Protein AF-A0A8J2KVU8-F1 (afdb_monomer)

Organism: NCBI:txid39272

Radius of gyration: 17.62 Å; Cα contacts (8 Å, |Δi|>4): 107; chains: 1; bounding box: 42×30×43 Å

pLDDT: mean 71.67, std 18.92, range [29.28, 93.25]

Mean predicted aligned error: 11.74 Å

Structure (mmCIF, N/CA/C/O backbone):
data_AF-A0A8J2KVU8-F1
#
_entry.id   AF-A0A8J2KVU8-F1
#
loop_
_atom_site.group_PDB
_atom_site.id
_atom_site.type_symbol
_atom_site.label_atom_id
_atom_site.label_alt_id
_atom_site.label_comp_id
_atom_site.label_asym_id
_atom_site.label_entity_id
_atom_site.label_seq_id
_atom_site.pdbx_PDB_ins_code
_atom_site.Cartn_x
_atom_site.Cartn_y
_atom_site.Cartn_z
_atom_site.occupancy
_atom_site.B_iso_or_equiv
_atom_site.auth_seq_id
_atom_site.auth_comp_id
_atom_site.auth_asym_id
_atom_site.auth_atom_id
_atom_site.pdbx_PDB_model_num
ATOM 1 N N . TYR A 1 1 ? -24.967 14.375 14.760 1.00 44.62 1 TYR A N 1
ATOM 2 C CA . TYR A 1 1 ? -23.760 13.904 15.469 1.00 44.62 1 TYR A CA 1
ATOM 3 C C . TYR A 1 1 ? -22.916 15.111 15.864 1.00 44.62 1 TYR A C 1
ATOM 5 O O . TYR A 1 1 ? -22.257 15.684 15.009 1.00 44.62 1 TYR A O 1
ATOM 13 N N . HIS A 1 2 ? -22.982 15.543 17.128 1.00 43.00 2 HIS A N 1
ATOM 14 C CA . HIS A 1 2 ? -22.183 16.662 17.646 1.00 43.00 2 HIS A CA 1
ATOM 15 C C . HIS A 1 2 ? -20.914 16.122 18.314 1.00 43.00 2 HIS A C 1
ATOM 17 O O . HIS A 1 2 ? -20.894 15.806 19.498 1.00 43.00 2 HIS A O 1
ATOM 23 N N . GLY A 1 3 ? -19.861 15.966 17.521 1.00 60.38 3 GLY A N 1
ATOM 24 C CA . GLY A 1 3 ? -18.512 15.653 17.978 1.00 60.38 3 GLY A CA 1
ATOM 25 C C . GLY A 1 3 ? -17.544 16.005 16.858 1.00 60.38 3 GLY A C 1
ATOM 26 O O . GLY A 1 3 ? -17.813 15.679 15.704 1.00 60.38 3 GLY A O 1
ATOM 27 N N . LYS A 1 4 ? -16.455 16.716 17.166 1.00 70.19 4 LYS A N 1
ATOM 28 C CA . LYS A 1 4 ? -15.412 16.987 16.170 1.00 70.19 4 LYS A CA 1
ATOM 29 C C . LYS A 1 4 ? -14.735 15.658 15.835 1.00 70.19 4 LYS A C 1
ATOM 31 O O . LYS A 1 4 ? -14.047 15.098 16.682 1.00 70.19 4 LYS A O 1
ATOM 36 N N . ILE A 1 5 ? -14.972 15.146 14.631 1.00 78.06 5 ILE A N 1
ATOM 37 C CA . ILE A 1 5 ? -14.218 14.015 14.087 1.00 78.06 5 ILE A CA 1
ATOM 38 C C . ILE A 1 5 ? -12.897 14.580 13.579 1.00 78.06 5 ILE A C 1
ATOM 40 O O . ILE A 1 5 ? -12.890 15.501 12.762 1.00 78.06 5 ILE A O 1
ATOM 44 N N . GLN A 1 6 ? -11.784 14.054 14.078 1.00 82.44 6 GLN A N 1
ATOM 45 C CA . GLN A 1 6 ? -10.471 14.454 13.590 1.00 82.44 6 GLN A CA 1
ATOM 46 C C . GLN A 1 6 ? -10.172 13.718 12.283 1.00 82.44 6 GLN A C 1
ATOM 48 O O . GLN A 1 6 ? -10.143 12.491 12.263 1.00 82.44 6 GLN A O 1
ATOM 53 N N . LEU A 1 7 ? -9.955 14.464 11.200 1.00 83.81 7 LEU A N 1
ATOM 54 C CA . LEU A 1 7 ? -9.524 13.917 9.917 1.00 83.81 7 LEU A CA 1
ATOM 55 C C . LEU A 1 7 ? -7.998 13.985 9.819 1.00 83.81 7 LEU A C 1
ATOM 57 O O . LEU A 1 7 ? -7.411 15.052 9.998 1.00 83.81 7 LEU A O 1
ATOM 61 N N . THR A 1 8 ? -7.364 12.862 9.505 1.00 85.00 8 THR A N 1
ATOM 62 C CA . THR A 1 8 ? -5.924 12.768 9.262 1.00 85.00 8 THR A CA 1
ATOM 63 C C . THR A 1 8 ? -5.700 12.236 7.852 1.00 85.00 8 THR A C 1
ATOM 65 O O . THR A 1 8 ? -6.123 11.129 7.531 1.00 85.00 8 THR A O 1
ATOM 68 N N . ILE A 1 9 ? -5.057 13.036 7.004 1.00 85.69 9 ILE A N 1
ATOM 69 C CA . ILE A 1 9 ? -4.700 12.660 5.633 1.00 85.69 9 ILE A CA 1
ATOM 70 C C . ILE A 1 9 ? -3.212 12.332 5.631 1.00 85.69 9 ILE A C 1
ATOM 72 O O . ILE A 1 9 ? -2.414 13.146 6.094 1.00 85.69 9 ILE A O 1
ATOM 76 N N . VAL A 1 10 ? -2.847 11.153 5.137 1.00 85.00 10 VAL A N 1
ATOM 77 C CA . VAL A 1 10 ? -1.450 10.709 5.062 1.00 85.00 10 VAL A CA 1
ATOM 78 C C . VAL A 1 10 ? -1.129 10.181 3.671 1.00 85.00 10 VAL A C 1
ATOM 80 O O . VAL A 1 10 ? -1.923 9.463 3.065 1.00 85.00 10 VAL A O 1
ATOM 83 N N . SER A 1 11 ? 0.055 10.544 3.181 1.00 80.12 11 SER A N 1
ATOM 84 C CA . SER A 1 11 ? 0.576 10.176 1.858 1.00 80.12 11 SER A CA 1
ATOM 85 C C . SER A 1 11 ? 1.830 9.302 1.936 1.00 80.12 11 SER A C 1
ATOM 87 O O . SER A 1 11 ? 2.470 9.034 0.935 1.00 80.12 11 SER A O 1
ATOM 89 N N . ASN A 1 12 ? 2.232 8.840 3.119 1.00 82.00 12 ASN A N 1
ATOM 90 C CA . ASN A 1 12 ? 3.372 7.936 3.236 1.00 82.00 12 ASN A CA 1
ATOM 91 C C . ASN A 1 12 ? 3.211 6.964 4.410 1.00 82.00 12 ASN A C 1
ATOM 93 O O . ASN A 1 12 ? 2.374 7.150 5.300 1.00 82.00 12 ASN A O 1
ATOM 97 N N . LEU A 1 13 ? 4.022 5.904 4.399 1.00 77.50 13 LEU A N 1
ATOM 98 C CA . LEU A 1 13 ? 3.973 4.846 5.406 1.00 77.50 13 LEU A CA 1
ATOM 99 C C . LEU A 1 13 ? 4.390 5.330 6.805 1.00 77.50 13 LEU A C 1
ATOM 101 O O . LEU A 1 13 ? 3.751 4.960 7.789 1.00 77.50 13 LEU A O 1
ATOM 105 N N . ASN A 1 14 ? 5.425 6.168 6.900 1.00 85.12 14 ASN A N 1
ATOM 106 C CA . ASN A 1 14 ? 5.977 6.618 8.183 1.00 85.12 14 ASN A CA 1
ATOM 107 C C . ASN A 1 14 ? 4.960 7.435 8.990 1.00 85.12 14 ASN A C 1
ATOM 109 O O . ASN A 1 14 ? 4.852 7.244 10.200 1.00 85.12 14 ASN A O 1
ATOM 113 N N . ASP A 1 15 ? 4.167 8.267 8.315 1.00 86.94 15 ASP A N 1
ATOM 114 C CA . ASP A 1 15 ? 3.092 9.055 8.923 1.00 86.94 15 ASP A CA 1
ATOM 115 C C . ASP A 1 15 ? 1.825 8.216 9.160 1.00 86.94 15 ASP A C 1
ATOM 117 O O . ASP A 1 15 ? 1.028 8.507 10.057 1.00 86.94 15 ASP A O 1
ATOM 121 N N . SER A 1 16 ? 1.647 7.129 8.400 1.00 86.69 16 SER A N 1
ATOM 122 C CA . SER A 1 16 ? 0.503 6.222 8.546 1.00 86.69 16 SER A CA 1
ATOM 123 C C . SER A 1 16 ? 0.560 5.398 9.839 1.00 86.69 16 SER A C 1
ATOM 125 O O . SER A 1 16 ? -0.477 5.171 10.459 1.00 86.69 16 SER A O 1
ATOM 127 N N . ILE A 1 17 ? 1.746 4.985 10.303 1.00 88.50 17 ILE A N 1
ATOM 128 C CA . ILE A 1 17 ? 1.909 4.194 11.541 1.00 88.50 17 ILE A CA 1
ATOM 129 C C . ILE A 1 17 ? 1.367 4.923 12.791 1.00 88.50 17 ILE A C 1
ATOM 131 O O . ILE A 1 17 ? 0.536 4.349 13.506 1.00 88.50 17 ILE A O 1
ATOM 135 N N . PRO A 1 18 ? 1.788 6.166 13.111 1.00 89.75 18 PRO A N 1
ATOM 136 C CA . PRO A 1 18 ? 1.229 6.896 14.245 1.00 89.75 18 PRO A CA 1
ATOM 137 C C . PRO A 1 18 ? -0.250 7.249 14.031 1.00 89.75 18 PRO A C 1
ATOM 139 O O . PRO A 1 18 ? -1.009 7.251 15.001 1.00 89.75 18 PRO A O 1
ATOM 142 N N . ALA A 1 19 ? -0.689 7.480 12.787 1.00 87.69 19 ALA A N 1
ATOM 143 C CA . ALA A 1 19 ? -2.097 7.728 12.477 1.00 87.69 19 ALA A CA 1
ATOM 144 C C . ALA A 1 19 ? -2.988 6.521 12.825 1.00 87.69 19 ALA A C 1
ATOM 146 O O . ALA A 1 19 ? -4.011 6.697 13.488 1.00 87.69 19 ALA A O 1
ATOM 147 N N . VAL A 1 20 ? -2.564 5.297 12.490 1.00 89.94 20 VAL A N 1
ATOM 148 C CA . VAL A 1 20 ? -3.259 4.054 12.874 1.00 89.94 20 VAL A CA 1
ATOM 149 C C . VAL A 1 20 ? -3.337 3.902 14.396 1.00 89.94 20 VAL A C 1
ATOM 151 O O . VAL A 1 20 ? -4.398 3.590 14.938 1.00 89.94 20 VAL A O 1
ATOM 154 N N . LYS A 1 21 ? -2.247 4.186 15.121 1.00 88.00 21 LYS A N 1
ATOM 155 C CA . 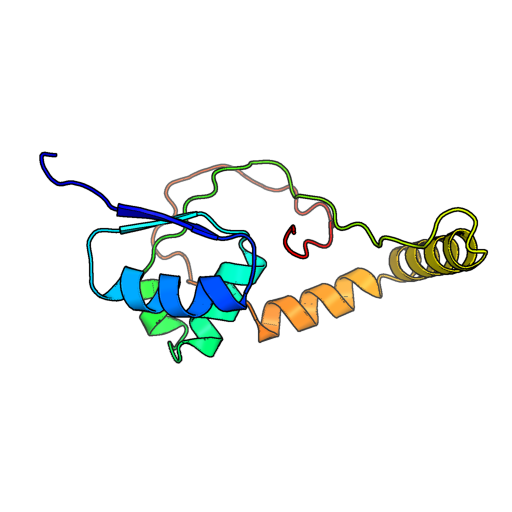LYS A 1 21 ? -2.241 4.128 16.596 1.00 88.00 21 LYS A CA 1
ATOM 156 C C . LYS A 1 21 ? -3.162 5.162 17.249 1.00 88.00 21 LYS A C 1
ATOM 158 O O . LYS A 1 21 ? -3.609 4.945 18.374 1.00 88.00 21 LYS A O 1
ATOM 163 N N . ASN A 1 22 ? -3.419 6.286 16.583 1.00 87.75 22 ASN A N 1
ATOM 164 C CA . ASN A 1 22 ? -4.377 7.290 17.046 1.00 87.75 22 ASN A CA 1
ATOM 165 C C . ASN A 1 22 ? -5.817 6.904 16.688 1.00 87.75 22 ASN A C 1
ATOM 167 O O . ASN A 1 22 ? -6.726 7.153 17.482 1.00 87.75 22 ASN A O 1
ATOM 171 N N . LEU A 1 23 ? -6.015 6.257 15.534 1.00 88.00 23 LEU A N 1
ATOM 172 C CA . LEU A 1 23 ? -7.311 5.755 15.077 1.00 88.00 23 LEU A CA 1
ATOM 173 C C . LEU A 1 23 ? -7.932 4.766 16.071 1.00 88.00 23 LEU A C 1
ATOM 175 O O . LEU A 1 23 ? -9.137 4.807 16.289 1.00 88.00 23 LEU A O 1
ATOM 179 N N . SER A 1 24 ? -7.123 3.933 16.737 1.00 83.56 24 SER A N 1
ATOM 180 C CA . SER A 1 24 ? -7.620 2.990 17.753 1.00 83.56 24 SER A CA 1
ATOM 181 C C . SER A 1 24 ? -7.999 3.633 19.093 1.00 83.56 24 SER A C 1
ATOM 183 O O . SER A 1 24 ? -8.657 2.999 19.915 1.00 83.56 24 SER A O 1
ATOM 185 N N . LYS A 1 25 ? -7.591 4.883 19.348 1.00 85.31 25 LYS A N 1
ATOM 186 C CA . LYS A 1 25 ? -7.751 5.546 20.656 1.00 85.31 25 LYS A CA 1
ATOM 187 C C . LYS A 1 25 ? -8.808 6.645 20.662 1.00 85.31 25 LYS A C 1
ATOM 189 O O . LYS A 1 25 ? -9.295 7.013 21.729 1.00 85.31 25 LYS A O 1
ATOM 194 N N . MET A 1 26 ? -9.119 7.222 19.503 1.00 80.06 26 MET A N 1
ATOM 195 C CA . MET A 1 26 ? -9.921 8.443 19.395 1.00 80.06 26 MET A CA 1
ATOM 196 C C . MET A 1 26 ? -10.962 8.340 18.279 1.00 80.06 26 MET A C 1
ATOM 198 O O . MET A 1 26 ? -10.843 7.538 17.362 1.00 80.06 26 MET A O 1
ATOM 202 N N . LYS A 1 27 ? -11.985 9.204 18.328 1.00 82.88 27 LYS A N 1
ATOM 203 C CA . LYS A 1 27 ? -12.955 9.364 17.232 1.00 82.88 27 LYS A CA 1
ATOM 204 C C . LYS A 1 27 ? -12.313 10.132 16.070 1.00 82.88 27 LYS A C 1
ATOM 206 O O . LYS A 1 27 ? -12.522 11.339 15.925 1.00 82.88 27 LYS A O 1
ATOM 211 N N . SER A 1 28 ? -11.518 9.438 15.267 1.00 84.81 28 SER A N 1
ATOM 212 C CA . SER A 1 28 ? -10.826 9.995 14.104 1.00 84.81 28 SER A CA 1
ATOM 213 C C . SER A 1 28 ? -11.109 9.197 12.832 1.00 84.81 28 SER A C 1
ATOM 215 O O . SER A 1 28 ? -11.673 8.105 12.859 1.00 84.81 28 SER A O 1
ATOM 217 N N . VAL A 1 29 ? -10.763 9.795 11.697 1.00 86.62 29 VAL A N 1
ATOM 218 C CA . VAL A 1 29 ? -10.814 9.185 10.371 1.00 86.62 29 VAL A CA 1
ATOM 219 C C . VAL A 1 29 ? -9.450 9.371 9.729 1.00 86.62 29 VAL A C 1
ATOM 221 O O . VAL A 1 29 ? -8.916 10.480 9.705 1.00 86.62 29 VAL A O 1
ATOM 224 N N . MET A 1 30 ? -8.907 8.287 9.187 1.00 87.38 30 MET A N 1
ATOM 225 C CA . MET A 1 30 ? -7.677 8.298 8.407 1.00 87.38 30 MET A CA 1
ATOM 226 C C . MET A 1 30 ? -8.018 8.168 6.922 1.00 87.38 30 MET A C 1
ATOM 228 O O . MET A 1 30 ? -8.745 7.258 6.528 1.00 87.38 30 MET A O 1
ATOM 232 N N . VAL A 1 31 ? -7.475 9.063 6.102 1.00 85.88 31 VAL A N 1
ATOM 233 C CA . VAL A 1 31 ? -7.517 8.975 4.639 1.00 85.88 31 VAL A CA 1
ATOM 234 C C . VAL A 1 31 ? -6.106 8.677 4.160 1.00 85.88 31 VAL A C 1
ATOM 236 O O . VAL A 1 31 ? -5.183 9.444 4.427 1.00 85.88 31 VAL A O 1
ATOM 239 N N . SER A 1 32 ? -5.940 7.536 3.496 1.00 83.69 32 SER A N 1
ATOM 240 C CA . SER A 1 32 ? -4.652 7.038 3.017 1.00 83.69 32 SER A CA 1
ATOM 241 C C . SER A 1 32 ? -4.848 6.109 1.822 1.00 83.69 32 SER A C 1
ATOM 243 O O . SER A 1 32 ? -5.965 5.655 1.547 1.00 83.69 32 SER A O 1
ATOM 245 N N . PHE A 1 33 ? -3.751 5.790 1.143 1.00 79.25 33 PHE A N 1
ATOM 246 C CA . PHE A 1 33 ? -3.719 4.708 0.171 1.00 79.25 33 PHE A CA 1
ATOM 247 C C . PHE A 1 33 ? -3.869 3.353 0.876 1.00 79.25 33 PHE A C 1
ATOM 249 O O . PHE A 1 33 ? -3.302 3.161 1.959 1.00 79.25 33 PHE A O 1
ATOM 256 N N . PRO A 1 34 ? -4.614 2.394 0.290 1.00 77.62 34 PRO A N 1
ATOM 257 C CA . PRO A 1 34 ? -4.812 1.081 0.897 1.00 77.62 34 PRO A CA 1
ATOM 258 C C . PRO A 1 34 ? -3.495 0.398 1.276 1.00 77.62 34 PRO A C 1
ATOM 260 O O . PRO A 1 34 ? -3.388 -0.172 2.357 1.00 77.62 34 PRO A O 1
ATOM 263 N N . GLU A 1 35 ? -2.481 0.505 0.418 1.00 76.12 35 GLU A N 1
ATOM 264 C CA . GLU A 1 35 ? -1.159 -0.100 0.601 1.00 76.12 35 GLU A CA 1
ATOM 265 C C . GLU A 1 35 ? -0.491 0.411 1.887 1.00 76.12 35 GLU A C 1
ATOM 267 O O . GLU A 1 35 ? 0.032 -0.371 2.680 1.00 76.12 35 GLU A O 1
ATOM 272 N N . PHE A 1 36 ? -0.560 1.724 2.134 1.00 81.75 36 PHE A N 1
ATOM 273 C CA . PHE A 1 36 ? 0.019 2.337 3.328 1.00 81.75 36 PHE A CA 1
ATOM 274 C C . PHE A 1 36 ? -0.782 2.026 4.584 1.00 81.75 36 PHE A C 1
ATOM 276 O O . PHE A 1 36 ? -0.183 1.788 5.628 1.00 81.75 36 PHE A O 1
ATOM 283 N N . PHE A 1 37 ? -2.113 1.981 4.497 1.00 83.12 37 PHE A N 1
ATOM 284 C CA . PHE A 1 37 ? -2.949 1.602 5.633 1.00 83.12 37 PHE A CA 1
ATOM 285 C C . PHE A 1 37 ? -2.676 0.160 6.082 1.00 83.12 37 PHE A C 1
ATOM 287 O O . PHE A 1 37 ? -2.440 -0.076 7.266 1.00 83.12 37 PHE A O 1
ATOM 294 N N . HIS A 1 38 ? -2.649 -0.795 5.150 1.00 80.81 38 HIS A N 1
ATOM 295 C CA . HIS A 1 38 ? -2.406 -2.202 5.472 1.00 80.81 38 HIS A CA 1
ATOM 296 C C . HIS A 1 38 ? -1.009 -2.429 6.063 1.00 80.81 38 HIS A C 1
ATOM 298 O O . HIS A 1 38 ? -0.888 -3.034 7.129 1.00 80.81 38 HIS A O 1
ATOM 304 N N . ALA A 1 39 ? 0.029 -1.856 5.447 1.00 82.38 39 ALA A N 1
ATOM 305 C CA . ALA A 1 39 ? 1.381 -1.923 5.991 1.00 82.38 39 ALA A CA 1
ATOM 306 C C . ALA A 1 39 ? 1.479 -1.240 7.370 1.00 82.38 39 ALA A C 1
ATOM 308 O O . ALA A 1 39 ? 2.096 -1.779 8.289 1.00 82.38 39 ALA A O 1
ATOM 309 N N . ALA A 1 40 ? 0.833 -0.085 7.564 1.00 87.06 40 ALA A N 1
ATOM 310 C CA . ALA A 1 40 ? 0.848 0.626 8.842 1.00 87.06 40 ALA A CA 1
ATOM 311 C C . ALA A 1 40 ? 0.178 -0.159 9.978 1.00 87.06 40 ALA A C 1
ATOM 313 O O . ALA A 1 40 ? 0.654 -0.089 11.108 1.00 87.06 40 ALA A O 1
ATOM 314 N N . ILE A 1 41 ? -0.882 -0.918 9.694 1.00 87.31 41 ILE A N 1
ATOM 315 C CA . ILE A 1 41 ? -1.559 -1.796 10.664 1.00 87.31 41 ILE A CA 1
ATOM 316 C C . ILE A 1 41 ? -0.605 -2.882 11.169 1.00 87.31 41 ILE A C 1
ATOM 318 O O . ILE A 1 41 ? -0.434 -3.029 12.382 1.00 87.31 41 ILE A O 1
ATOM 322 N N . GLN A 1 42 ? 0.082 -3.568 10.251 1.00 83.50 42 GLN A N 1
ATOM 323 C CA . GLN A 1 42 ? 1.069 -4.593 10.601 1.00 83.50 42 GLN A CA 1
ATOM 324 C C . GLN A 1 42 ? 2.242 -3.995 11.393 1.00 83.50 42 GLN A C 1
ATOM 326 O O . GLN A 1 42 ? 2.601 -4.496 12.457 1.00 83.50 42 GLN A O 1
ATOM 331 N N . HIS A 1 43 ? 2.796 -2.868 10.936 1.00 86.00 43 HIS A N 1
ATOM 332 C CA . HIS A 1 43 ? 3.885 -2.175 11.635 1.00 86.00 43 HIS A CA 1
ATOM 333 C C . HIS A 1 43 ? 3.469 -1.583 12.989 1.00 86.00 43 HIS A C 1
ATOM 335 O O . HIS A 1 43 ? 4.307 -1.408 13.876 1.00 86.00 43 HIS A O 1
ATOM 341 N N . ALA A 1 44 ? 2.187 -1.270 13.176 1.00 88.00 44 ALA A N 1
ATOM 342 C CA . ALA A 1 44 ? 1.655 -0.827 14.457 1.00 88.00 44 ALA A CA 1
ATOM 343 C 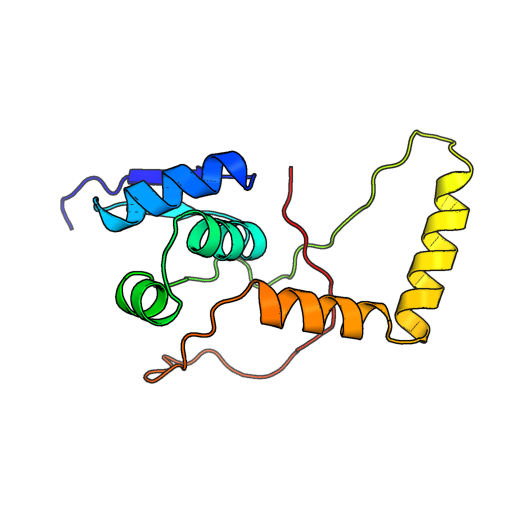C . ALA A 1 44 ? 1.448 -1.981 15.457 1.00 88.00 44 ALA A C 1
ATOM 345 O O . ALA A 1 44 ? 1.201 -1.692 16.629 1.00 88.00 44 ALA A O 1
ATOM 346 N N . GLY A 1 45 ? 1.624 -3.238 15.028 1.00 88.38 45 GLY A N 1
ATOM 347 C CA . GLY A 1 45 ? 1.588 -4.432 15.875 1.00 88.38 45 GLY A CA 1
ATOM 348 C C . GLY A 1 45 ? 0.205 -5.064 16.030 1.00 88.38 45 GLY A C 1
ATOM 349 O O . GLY A 1 45 ? 0.024 -5.872 16.934 1.00 88.38 45 GLY A O 1
ATOM 350 N N . PHE A 1 46 ? -0.764 -4.697 15.189 1.00 84.56 46 PHE A N 1
ATOM 351 C CA . PHE A 1 46 ? -2.088 -5.314 15.210 1.00 84.56 46 PHE A CA 1
ATOM 352 C C . PHE A 1 46 ? -2.074 -6.647 14.465 1.00 84.56 46 PHE A C 1
ATOM 354 O O . PHE A 1 46 ? -1.486 -6.767 13.388 1.00 84.56 46 PHE A O 1
ATOM 361 N N . THR A 1 47 ? -2.786 -7.626 15.007 1.00 84.56 47 THR A N 1
ATOM 362 C CA . THR A 1 47 ? -3.150 -8.841 14.277 1.00 84.56 47 THR A CA 1
ATOM 363 C C . THR A 1 47 ? -4.306 -8.573 13.311 1.00 84.56 47 THR A C 1
ATOM 365 O O . THR A 1 47 ? -5.097 -7.647 13.506 1.00 84.56 47 THR A O 1
ATOM 368 N N . ASP A 1 48 ? -4.458 -9.423 12.294 1.00 78.62 48 ASP A N 1
ATOM 369 C CA . ASP A 1 48 ? -5.571 -9.348 11.339 1.00 78.62 48 ASP A CA 1
ATOM 370 C C . ASP A 1 48 ? -6.938 -9.330 12.041 1.00 78.62 48 ASP A C 1
ATOM 372 O O . ASP A 1 48 ? -7.809 -8.532 11.697 1.00 78.62 48 ASP A O 1
ATOM 376 N N . ALA A 1 49 ? -7.121 -10.171 13.065 1.00 80.31 49 ALA A N 1
ATOM 377 C CA . ALA A 1 49 ? -8.370 -10.255 13.818 1.00 80.31 49 ALA A CA 1
ATOM 378 C C . ALA A 1 49 ? -8.680 -8.954 14.579 1.00 80.31 49 ALA A C 1
ATOM 380 O O . ALA A 1 49 ? -9.815 -8.473 14.547 1.00 80.31 49 ALA A O 1
ATOM 381 N N . GLU A 1 50 ? -7.676 -8.356 15.227 1.00 84.38 50 GLU A N 1
ATOM 382 C CA . GLU A 1 50 ? -7.829 -7.074 15.923 1.00 84.38 50 GLU A CA 1
ATOM 383 C C . GLU A 1 50 ? -8.129 -5.943 14.942 1.00 84.38 50 GLU A C 1
ATOM 385 O O . GLU A 1 50 ? -9.032 -5.141 15.185 1.00 84.38 50 GLU A O 1
ATOM 390 N N . ALA A 1 51 ? -7.417 -5.904 13.814 1.00 84.62 51 ALA A N 1
ATOM 391 C CA . ALA A 1 51 ? -7.624 -4.894 12.789 1.00 84.62 51 ALA A CA 1
ATOM 392 C C . ALA A 1 51 ? -9.048 -4.959 12.216 1.00 84.62 51 ALA A C 1
ATOM 394 O O . ALA A 1 51 ? -9.711 -3.929 12.089 1.00 84.62 51 ALA A O 1
ATOM 395 N N . CYS A 1 52 ? -9.555 -6.163 11.945 1.00 81.69 52 CYS A N 1
ATOM 396 C CA . CYS A 1 52 ? -10.918 -6.368 11.456 1.00 81.69 52 CYS A CA 1
ATOM 397 C C . CYS A 1 52 ? -12.003 -6.057 12.491 1.00 81.69 52 CYS A C 1
ATOM 399 O O . CYS A 1 52 ? -13.106 -5.668 12.114 1.00 81.69 52 CYS A O 1
ATOM 401 N N . GLY A 1 53 ? -11.710 -6.224 13.783 1.00 80.75 53 GLY A N 1
ATOM 402 C CA . GLY A 1 53 ? -12.631 -5.862 14.859 1.00 80.75 53 GLY A CA 1
ATOM 403 C C . GLY A 1 53 ? -12.692 -4.357 15.137 1.00 80.75 53 GLY A C 1
ATOM 404 O O . GLY A 1 53 ? -13.716 -3.869 15.611 1.00 80.75 53 GLY A O 1
ATOM 405 N N . GLN A 1 54 ? -11.613 -3.620 14.855 1.00 84.56 54 GLN A N 1
ATOM 406 C CA . GLN A 1 54 ? -11.482 -2.205 15.227 1.00 84.56 54 GLN A CA 1
ATOM 407 C C . GLN A 1 54 ? -11.675 -1.234 14.061 1.00 84.56 54 GLN A C 1
ATOM 409 O O . GLN A 1 54 ? -12.105 -0.100 14.280 1.00 84.56 54 GLN A O 1
ATOM 414 N N . PHE A 1 55 ? -11.364 -1.644 12.831 1.00 84.75 55 PHE A N 1
ATOM 415 C CA . PHE A 1 55 ? -11.322 -0.739 11.688 1.00 84.75 55 PHE A CA 1
ATOM 416 C C . PHE A 1 55 ? -12.296 -1.158 10.590 1.00 84.75 55 PHE A C 1
ATOM 418 O O . PHE A 1 55 ? -12.443 -2.328 10.254 1.00 84.75 55 PHE A O 1
ATOM 425 N N . THR A 1 56 ? -12.940 -0.166 9.977 1.00 83.44 56 THR A N 1
ATOM 426 C CA . THR A 1 56 ? -13.732 -0.338 8.755 1.00 83.44 56 THR A CA 1
ATOM 427 C C . THR A 1 56 ? -13.128 0.526 7.661 1.00 83.44 56 THR A C 1
ATOM 429 O O . THR A 1 56 ? -12.949 1.730 7.838 1.00 83.44 56 THR A O 1
ATOM 432 N N . VAL A 1 57 ? -12.818 -0.088 6.519 1.00 79.88 57 VAL A N 1
ATOM 433 C CA . VAL A 1 57 ? -12.226 0.608 5.374 1.00 79.88 57 VAL A CA 1
ATOM 434 C C . VAL A 1 57 ? -13.327 1.014 4.401 1.00 79.88 57 VAL A C 1
ATOM 436 O O . VAL A 1 57 ? -14.031 0.166 3.857 1.00 79.88 57 VAL A O 1
ATOM 439 N N . ILE A 1 58 ? -13.447 2.316 4.146 1.00 78.25 58 ILE A N 1
ATOM 440 C CA . ILE A 1 58 ? -14.371 2.874 3.153 1.00 78.25 58 ILE A CA 1
ATOM 441 C C . ILE A 1 58 ? -13.558 3.289 1.926 1.00 78.25 58 ILE A C 1
ATOM 443 O O . ILE A 1 58 ? -12.639 4.101 2.022 1.00 78.25 58 ILE A O 1
ATOM 447 N N . ARG A 1 59 ? -13.885 2.737 0.751 1.00 73.06 59 ARG A N 1
ATOM 448 C CA . ARG A 1 59 ? -13.214 3.102 -0.506 1.00 73.06 59 ARG A CA 1
ATOM 449 C C . ARG A 1 59 ? -13.777 4.418 -1.040 1.00 73.06 59 ARG A C 1
ATOM 451 O O . ARG A 1 59 ? -14.940 4.475 -1.423 1.00 73.06 59 ARG A O 1
ATOM 458 N N . VAL A 1 60 ? -12.937 5.452 -1.091 1.00 70.38 60 VAL A N 1
ATOM 459 C CA . VAL A 1 60 ? -13.318 6.791 -1.583 1.00 70.38 60 VAL A CA 1
ATOM 460 C C . VAL A 1 60 ? -13.135 6.925 -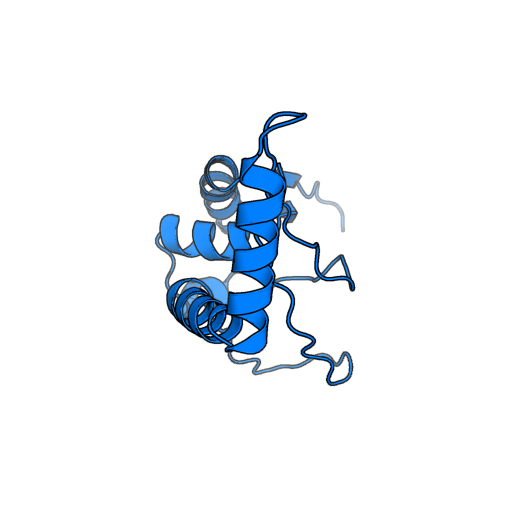3.104 1.00 70.38 60 VAL A C 1
ATOM 462 O O . VAL A 1 60 ? -13.862 7.676 -3.745 1.00 70.38 60 VAL A O 1
ATOM 465 N N . SER A 1 61 ? -12.218 6.156 -3.707 1.00 66.12 61 SER A N 1
ATOM 466 C CA . SER A 1 61 ? -11.997 6.123 -5.161 1.00 66.12 61 SER A CA 1
ATOM 467 C C . SER A 1 61 ? -12.429 4.789 -5.777 1.00 66.12 61 SER A C 1
ATOM 469 O O . SER A 1 61 ? -12.151 3.720 -5.224 1.00 66.12 61 SER A O 1
ATOM 471 N N . LYS A 1 62 ? -13.077 4.857 -6.950 1.00 56.06 62 LYS A N 1
ATOM 472 C CA . LYS A 1 62 ? -13.392 3.691 -7.796 1.00 56.06 62 LYS A CA 1
ATOM 473 C C . LYS A 1 62 ? -12.215 3.276 -8.679 1.00 56.06 62 LYS A C 1
ATOM 475 O O . LYS A 1 62 ? -12.119 2.107 -9.042 1.00 56.06 62 LYS A O 1
ATOM 480 N N . THR A 1 63 ? -11.324 4.204 -9.021 1.00 53.88 63 THR A N 1
ATOM 481 C CA . THR A 1 63 ? -10.201 3.933 -9.918 1.00 53.88 63 THR A CA 1
ATOM 482 C C . THR A 1 63 ? -8.970 3.470 -9.134 1.00 53.88 63 THR A C 1
ATOM 484 O O . THR A 1 63 ? -8.587 4.107 -8.148 1.00 53.88 63 THR A O 1
ATOM 487 N N . PRO A 1 64 ? -8.322 2.365 -9.552 1.00 54.66 64 PRO A N 1
ATOM 488 C CA . PRO A 1 64 ? -6.956 2.064 -9.144 1.00 54.66 64 PRO A CA 1
ATOM 489 C C . PRO A 1 64 ? -6.055 3.238 -9.528 1.00 54.66 64 PRO A C 1
ATOM 491 O O . PRO A 1 64 ? -6.057 3.644 -10.688 1.00 54.66 64 PRO A O 1
ATOM 494 N N . GLN A 1 65 ? -5.281 3.776 -8.590 1.00 54.38 65 GLN A N 1
ATOM 495 C CA . GLN A 1 65 ? -4.188 4.669 -8.965 1.00 54.38 65 GLN A CA 1
ATOM 496 C C . GLN A 1 65 ? -3.054 3.858 -9.587 1.00 54.38 65 GLN A C 1
ATOM 498 O O . GLN A 1 65 ? -2.759 2.742 -9.153 1.00 54.38 65 GLN A O 1
ATOM 503 N N . LEU A 1 66 ? -2.471 4.411 -10.648 1.00 57.81 66 LEU A N 1
ATOM 504 C CA . LEU A 1 66 ? -1.400 3.794 -11.417 1.00 57.81 66 LEU A CA 1
ATOM 505 C C . LEU A 1 66 ? -0.052 4.160 -10.794 1.00 57.81 66 LEU A C 1
ATOM 507 O O . LEU A 1 66 ? 0.236 5.338 -10.612 1.00 57.81 66 LEU A O 1
ATOM 511 N N . CYS A 1 67 ? 0.805 3.171 -10.538 1.00 62.34 67 CYS A N 1
ATOM 512 C CA . CYS A 1 67 ? 2.194 3.443 -10.170 1.00 62.34 67 CYS A CA 1
ATOM 513 C C . CYS A 1 67 ? 2.996 3.946 -11.358 1.00 62.34 67 CYS A C 1
ATOM 515 O O . CYS A 1 67 ? 2.975 3.339 -12.431 1.00 62.34 67 CYS A O 1
ATOM 517 N N . SER A 1 68 ? 3.813 4.968 -11.123 1.00 68.31 68 SER A N 1
ATOM 518 C CA . SER A 1 68 ? 4.826 5.416 -12.074 1.00 68.31 68 SER A CA 1
ATOM 519 C C . SER A 1 68 ? 6.218 5.360 -11.458 1.00 68.31 68 SER A C 1
ATOM 521 O O . SER A 1 68 ? 6.398 5.697 -10.290 1.00 68.31 68 SER A O 1
ATOM 523 N N . MET A 1 69 ? 7.215 4.972 -12.252 1.00 77.62 69 MET A N 1
ATOM 524 C CA . MET A 1 69 ? 8.622 5.143 -11.895 1.00 77.62 69 MET A CA 1
ATOM 525 C C . MET A 1 69 ? 9.124 6.455 -12.494 1.00 77.62 69 MET A C 1
ATOM 527 O O . MET A 1 69 ? 9.044 6.661 -13.706 1.00 77.62 69 MET A O 1
ATOM 531 N N . ALA A 1 70 ? 9.659 7.337 -11.654 1.00 83.75 70 ALA A N 1
ATOM 532 C CA . ALA A 1 70 ? 10.309 8.552 -12.120 1.00 83.75 70 ALA A CA 1
ATOM 533 C C . ALA A 1 70 ? 11.771 8.256 -12.476 1.00 83.75 70 ALA A C 1
ATOM 535 O O . ALA A 1 70 ? 12.522 7.687 -11.686 1.00 83.75 70 ALA A O 1
ATOM 536 N N . VAL A 1 71 ? 12.190 8.678 -13.665 1.00 89.69 71 VAL A N 1
ATOM 537 C CA . VAL A 1 71 ? 13.586 8.624 -14.114 1.00 89.69 71 VAL A CA 1
ATOM 538 C C . VAL A 1 71 ? 14.042 10.019 -14.514 1.00 89.69 71 VAL A C 1
ATOM 540 O O . VAL A 1 71 ? 13.240 10.837 -14.972 1.00 89.69 71 VAL A O 1
ATOM 543 N N . LYS A 1 72 ? 15.340 10.307 -14.352 1.00 91.88 72 LYS A N 1
ATOM 544 C CA . LYS A 1 72 ? 15.913 11.595 -14.764 1.00 91.88 72 LYS A CA 1
ATOM 545 C C . LYS A 1 72 ? 15.582 11.855 -16.236 1.00 91.88 72 LYS A C 1
ATOM 547 O O . LYS A 1 72 ? 15.692 10.955 -17.070 1.00 91.88 72 LYS A O 1
ATOM 552 N N . LYS A 1 73 ? 15.201 13.093 -16.560 1.00 89.12 73 LYS A N 1
ATOM 553 C CA . LYS A 1 73 ? 14.913 13.502 -17.939 1.00 89.12 73 LYS A CA 1
ATOM 554 C C . LYS A 1 73 ? 16.097 13.135 -18.847 1.00 89.12 73 LYS A C 1
ATOM 556 O O . LYS A 1 73 ? 17.241 13.401 -18.487 1.00 89.12 73 LYS A O 1
ATOM 561 N N . HIS A 1 74 ? 15.804 12.525 -19.997 1.00 91.25 74 HIS A N 1
ATOM 562 C CA . HIS A 1 74 ? 16.790 12.011 -20.965 1.00 91.25 74 HIS A CA 1
ATOM 563 C C . HIS A 1 74 ? 17.664 10.843 -20.475 1.00 91.25 74 HIS A C 1
ATOM 565 O O . HIS A 1 74 ? 18.675 10.533 -21.099 1.00 91.25 74 HIS A O 1
ATOM 571 N N . SER A 1 75 ? 17.304 10.177 -19.374 1.00 93.25 75 SER A N 1
ATOM 572 C CA . SER A 1 75 ? 17.988 8.949 -18.977 1.00 93.25 75 SER A CA 1
ATOM 573 C C . SER A 1 75 ? 17.690 7.826 -19.979 1.00 93.25 75 SER A C 1
ATOM 575 O O . SER A 1 75 ? 16.511 7.545 -20.204 1.00 93.25 75 SER A O 1
ATOM 577 N N . PRO A 1 76 ? 18.712 7.112 -20.491 1.00 90.44 76 PRO A N 1
ATOM 578 C CA . PRO A 1 76 ? 18.504 5.932 -21.338 1.00 90.44 76 PRO A CA 1
ATOM 579 C C . PRO A 1 76 ? 17.848 4.770 -20.573 1.00 90.44 76 PRO A C 1
ATOM 581 O O . PRO A 1 76 ? 17.454 3.765 -21.159 1.00 90.44 76 PRO A O 1
ATOM 584 N N . LEU A 1 77 ? 17.726 4.885 -19.245 1.00 91.75 77 LEU A N 1
ATOM 585 C CA . LEU A 1 77 ? 17.050 3.895 -18.415 1.00 91.75 77 LEU A CA 1
ATOM 586 C C . LEU A 1 77 ? 15.541 3.875 -18.648 1.00 91.75 77 LEU A C 1
ATOM 588 O O . LEU A 1 77 ? 14.924 2.854 -18.364 1.00 91.75 77 LEU A O 1
ATOM 592 N N . LYS A 1 78 ? 14.941 4.959 -19.159 1.00 89.44 78 LYS A N 1
ATOM 593 C CA . LYS A 1 78 ? 13.493 5.027 -19.395 1.00 89.44 78 LYS A CA 1
ATOM 594 C C . LYS A 1 78 ? 13.038 3.893 -20.316 1.00 89.44 78 LYS A C 1
ATOM 596 O O . LYS A 1 78 ? 12.129 3.142 -19.972 1.00 89.44 78 LYS A O 1
ATOM 601 N N . GLU A 1 79 ? 13.687 3.754 -21.464 1.00 88.25 79 GLU A N 1
ATOM 602 C CA . GLU A 1 79 ? 13.355 2.753 -22.475 1.00 88.25 79 GLU A CA 1
ATOM 603 C C . GLU A 1 79 ? 13.651 1.341 -21.961 1.00 88.25 79 GLU A C 1
ATOM 605 O O . GLU A 1 79 ? 12.807 0.454 -22.079 1.00 88.25 79 GLU A O 1
ATOM 610 N N . VAL A 1 80 ? 14.802 1.147 -21.307 1.00 91.12 80 VAL A N 1
ATOM 611 C CA . VAL A 1 80 ? 15.187 -0.147 -20.718 1.00 91.12 80 VAL A CA 1
ATOM 612 C C . VAL A 1 80 ? 14.180 -0.603 -19.657 1.00 91.12 80 VAL A C 1
ATOM 614 O O . VAL A 1 80 ? 13.796 -1.774 -19.630 1.00 91.12 80 VAL A O 1
ATOM 617 N N . ILE A 1 81 ? 13.733 0.306 -18.787 1.00 89.25 81 ILE A N 1
ATOM 618 C CA . ILE A 1 81 ? 12.738 0.018 -17.747 1.00 89.25 81 ILE A CA 1
ATOM 619 C C . ILE A 1 81 ? 11.384 -0.302 -18.382 1.00 89.25 81 ILE A C 1
ATOM 621 O O . ILE A 1 81 ? 10.776 -1.303 -18.010 1.00 89.25 81 ILE A O 1
ATOM 625 N N . ASN A 1 82 ? 10.939 0.471 -19.375 1.00 85.81 82 ASN A N 1
ATOM 626 C CA . ASN A 1 82 ? 9.668 0.219 -20.058 1.00 85.81 82 ASN A CA 1
ATOM 627 C C . ASN A 1 82 ? 9.627 -1.165 -20.724 1.00 85.81 82 ASN A C 1
ATOM 629 O O . ASN A 1 82 ? 8.648 -1.890 -20.554 1.00 85.81 82 ASN A O 1
ATOM 633 N N . VAL A 1 83 ? 10.697 -1.569 -21.419 1.00 89.81 83 VAL A N 1
ATOM 634 C CA . VAL A 1 83 ? 10.790 -2.909 -22.029 1.00 89.81 83 VAL A CA 1
ATOM 635 C C . VAL A 1 83 ? 10.718 -4.005 -20.963 1.00 89.81 83 VAL A C 1
ATOM 637 O O . VAL A 1 83 ? 10.000 -4.988 -21.136 1.00 89.81 83 VAL A O 1
ATOM 640 N N . LYS A 1 84 ? 11.405 -3.829 -19.827 1.00 87.12 84 LYS A N 1
ATOM 641 C CA . LYS A 1 84 ? 11.334 -4.790 -18.714 1.00 87.12 84 LYS A CA 1
ATOM 642 C C . LYS A 1 84 ? 9.939 -4.873 -18.094 1.00 87.12 84 LYS A C 1
ATOM 644 O O . LYS A 1 84 ? 9.501 -5.974 -17.772 1.00 87.12 84 LYS A O 1
ATOM 649 N N . ILE A 1 85 ? 9.245 -3.746 -17.936 1.00 84.56 85 ILE A N 1
ATOM 650 C CA . ILE A 1 85 ? 7.871 -3.719 -17.413 1.00 84.56 85 ILE A CA 1
ATOM 651 C C . ILE A 1 85 ? 6.940 -4.509 -18.338 1.00 84.56 85 ILE A C 1
ATOM 653 O O . ILE A 1 85 ? 6.212 -5.375 -17.855 1.00 84.56 85 ILE A O 1
ATOM 657 N N . LEU A 1 86 ? 7.012 -4.273 -19.653 1.00 85.62 86 LEU A N 1
ATOM 658 C CA . LEU A 1 86 ? 6.218 -5.016 -20.638 1.00 85.62 86 LEU A CA 1
ATOM 659 C C . LEU A 1 86 ? 6.512 -6.518 -20.578 1.00 85.62 86 LEU A C 1
ATOM 661 O O . LEU A 1 86 ? 5.589 -7.317 -20.442 1.00 85.62 86 LEU A O 1
ATOM 665 N N . PHE A 1 87 ? 7.792 -6.898 -20.549 1.00 88.00 87 PHE A N 1
ATOM 666 C CA . PHE A 1 87 ? 8.195 -8.296 -20.402 1.00 88.00 87 PHE A CA 1
ATOM 667 C C . PHE A 1 87 ? 7.606 -8.940 -19.133 1.00 88.00 87 PHE A C 1
ATOM 669 O O . PHE A 1 87 ? 7.068 -10.048 -19.180 1.00 88.00 87 PHE A O 1
ATOM 676 N N . MET A 1 88 ? 7.658 -8.245 -17.989 1.00 82.56 88 MET A N 1
ATOM 677 C CA . MET A 1 88 ? 7.084 -8.731 -16.728 1.00 82.56 88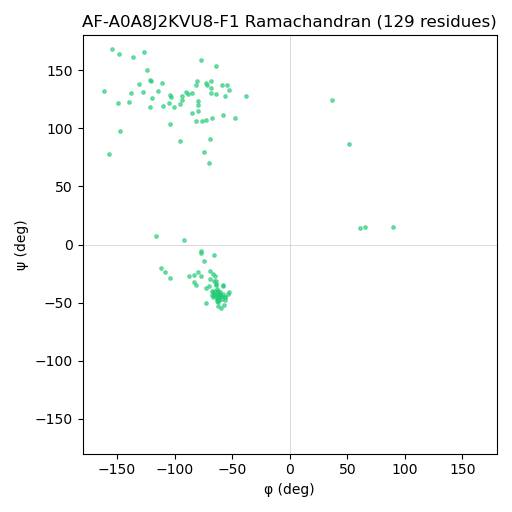 MET A CA 1
ATOM 678 C C . MET A 1 88 ? 5.560 -8.885 -16.781 1.00 82.56 88 MET A C 1
ATOM 680 O O . MET A 1 88 ? 5.017 -9.747 -16.079 1.00 82.56 88 MET A O 1
ATOM 684 N N . TRP A 1 89 ? 4.870 -8.051 -17.562 1.00 78.88 89 TRP A N 1
ATOM 685 C CA . TRP A 1 89 ? 3.423 -8.136 -17.766 1.00 78.88 89 TRP A CA 1
ATOM 686 C C . TRP A 1 89 ? 3.054 -9.330 -18.638 1.00 78.88 89 TRP A C 1
ATOM 688 O O . TRP A 1 89 ? 2.239 -10.146 -18.212 1.00 78.88 89 TRP A O 1
ATOM 698 N N . GLU A 1 90 ? 3.705 -9.483 -19.790 1.00 83.56 90 GLU A N 1
ATOM 699 C CA . GLU A 1 90 ? 3.467 -10.592 -20.726 1.00 83.56 90 GLU A CA 1
ATOM 700 C C . GLU A 1 90 ? 3.697 -11.961 -20.075 1.00 83.56 90 GLU A C 1
ATOM 702 O O . GLU A 1 90 ? 2.963 -12.911 -20.332 1.00 83.56 90 GLU A O 1
ATOM 707 N N . HIS A 1 91 ? 4.665 -12.054 -19.159 1.00 85.75 91 HIS A N 1
ATOM 708 C CA . HIS A 1 91 ? 4.993 -13.300 -18.460 1.00 85.75 91 HIS A CA 1
ATOM 709 C C . HIS A 1 91 ? 4.235 -13.482 -17.135 1.00 85.75 91 HIS A C 1
ATOM 711 O O . HIS A 1 91 ? 4.502 -14.425 -16.383 1.00 85.75 91 HIS A O 1
ATOM 717 N N . GLY A 1 92 ? 3.325 -12.565 -16.789 1.00 81.19 92 GLY A N 1
ATOM 718 C CA . GLY A 1 92 ? 2.561 -12.616 -15.541 1.00 81.19 92 GLY A CA 1
ATOM 719 C C . GLY A 1 92 ? 3.419 -12.548 -14.268 1.00 81.19 92 GLY A C 1
ATOM 720 O O . GLY A 1 92 ? 2.923 -12.835 -13.176 1.00 81.19 92 GLY A O 1
ATOM 721 N N . ILE A 1 93 ? 4.696 -12.160 -14.372 1.00 78.88 93 ILE A N 1
ATOM 722 C CA . ILE A 1 93 ? 5.609 -11.996 -13.227 1.00 78.88 93 ILE A CA 1
ATOM 723 C C . ILE A 1 93 ? 5.041 -10.937 -12.287 1.00 78.88 93 ILE A C 1
ATOM 725 O O . ILE A 1 93 ? 5.001 -11.126 -11.072 1.00 78.88 93 ILE A O 1
ATOM 729 N N . ASN A 1 94 ? 4.507 -9.866 -12.868 1.00 75.38 94 ASN A N 1
ATOM 730 C CA . ASN A 1 94 ? 3.895 -8.768 -12.140 1.00 75.38 94 ASN A CA 1
ATOM 731 C C . ASN A 1 94 ? 2.733 -9.228 -11.246 1.00 75.38 94 ASN A C 1
ATOM 733 O O . ASN A 1 94 ? 2.634 -8.841 -10.083 1.00 75.38 94 ASN A O 1
ATOM 737 N N . TYR A 1 95 ? 1.888 -10.123 -11.769 1.00 71.75 95 TYR A N 1
ATOM 738 C CA . TYR A 1 95 ? 0.792 -10.718 -11.010 1.00 71.75 95 TYR A CA 1
ATOM 739 C C . TYR A 1 95 ? 1.295 -11.599 -9.863 1.00 71.75 95 TYR A C 1
ATOM 741 O O . TYR A 1 95 ? 0.760 -11.535 -8.757 1.00 71.75 95 TYR A O 1
ATOM 749 N N . ARG A 1 96 ? 2.333 -12.410 -10.097 1.00 69.94 96 ARG A N 1
ATOM 750 C CA . ARG A 1 96 ? 2.906 -13.279 -9.056 1.00 69.94 96 ARG A CA 1
ATOM 751 C C . ARG A 1 96 ? 3.501 -12.464 -7.913 1.00 69.94 96 ARG A C 1
ATOM 753 O O . ARG A 1 96 ? 3.205 -12.758 -6.757 1.00 69.94 96 ARG A O 1
ATOM 760 N N . VAL A 1 97 ? 4.266 -11.422 -8.239 1.00 74.69 97 VAL A N 1
ATOM 761 C CA . VAL A 1 97 ? 4.851 -10.498 -7.255 1.00 74.69 97 VAL A CA 1
ATOM 762 C C . VAL A 1 97 ? 3.752 -9.782 -6.473 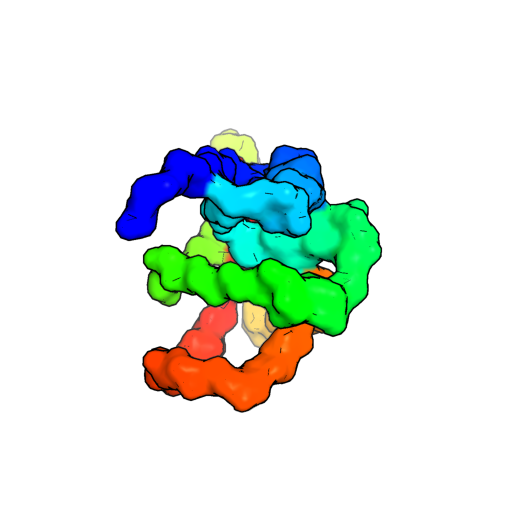1.00 74.69 97 VAL A C 1
ATOM 764 O O . VAL A 1 97 ? 3.779 -9.787 -5.247 1.00 74.69 97 VAL A O 1
ATOM 767 N N . LEU A 1 98 ? 2.727 -9.262 -7.156 1.00 68.69 98 LEU A N 1
ATOM 768 C CA . LEU A 1 98 ? 1.554 -8.674 -6.504 1.00 68.69 98 LEU A CA 1
ATOM 769 C C . LEU A 1 98 ? 0.860 -9.632 -5.546 1.00 68.69 98 LEU A C 1
ATOM 771 O O . LEU A 1 98 ? 0.443 -9.232 -4.466 1.00 68.69 98 LEU A O 1
ATOM 775 N N . LYS A 1 99 ? 0.655 -10.877 -5.973 1.00 67.19 99 LYS A N 1
ATOM 776 C CA . LYS A 1 99 ? -0.062 -11.875 -5.184 1.00 67.19 99 LYS A CA 1
ATOM 777 C C . LYS A 1 99 ? 0.729 -12.254 -3.937 1.00 67.19 99 LYS A C 1
ATOM 779 O O . LYS A 1 99 ? 0.117 -12.410 -2.886 1.00 67.19 99 LYS A O 1
ATOM 784 N N . ALA A 1 100 ? 2.050 -12.385 -4.054 1.00 68.69 100 ALA A N 1
ATOM 785 C CA . ALA A 1 100 ? 2.937 -12.595 -2.914 1.00 68.69 100 ALA A CA 1
ATOM 786 C C . ALA A 1 100 ? 2.877 -11.397 -1.956 1.00 68.69 100 ALA A C 1
ATOM 788 O O . ALA A 1 100 ? 2.490 -11.566 -0.804 1.00 68.69 100 ALA A O 1
ATOM 789 N N . TYR A 1 101 ? 3.092 -10.181 -2.470 1.00 67.50 101 TYR A N 1
ATOM 790 C CA . TYR A 1 101 ? 3.023 -8.955 -1.676 1.00 67.50 101 TYR A CA 1
ATOM 791 C C . TYR A 1 101 ? 1.673 -8.797 -0.969 1.00 67.50 101 TYR A C 1
ATOM 793 O O . TYR A 1 101 ? 1.632 -8.558 0.233 1.00 67.50 101 TYR A O 1
ATOM 801 N N . LYS A 1 102 ?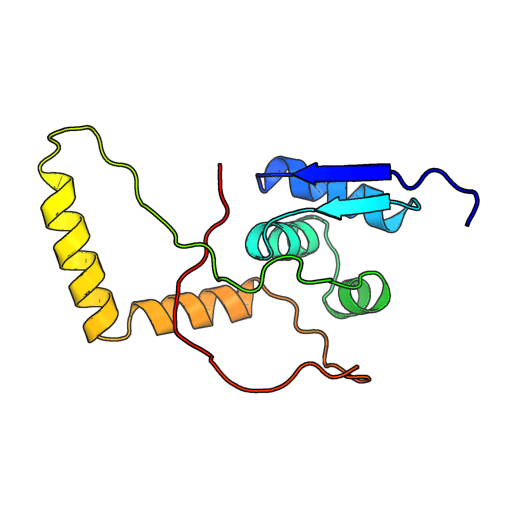 0.553 -8.990 -1.677 1.00 64.69 102 LYS A N 1
ATOM 802 C CA . LYS A 1 102 ? -0.789 -8.888 -1.090 1.00 64.69 102 LYS A CA 1
ATOM 803 C C . LYS A 1 102 ? -1.033 -9.922 0.003 1.00 64.69 102 LYS A C 1
ATOM 805 O O . LYS A 1 102 ? -1.642 -9.585 1.006 1.00 64.69 102 LYS A O 1
ATOM 810 N N . 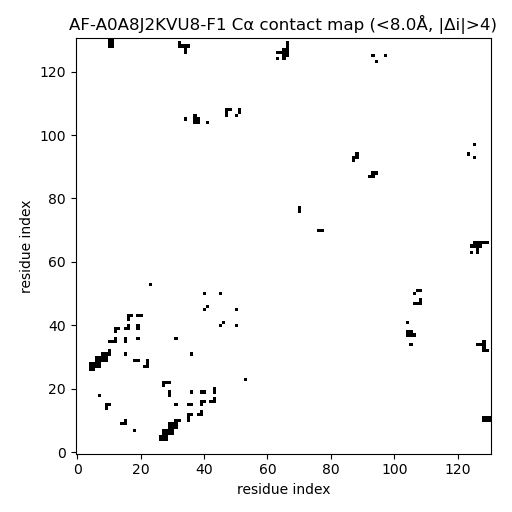LYS A 1 103 ? -0.569 -11.161 -0.178 1.00 62.22 103 LYS A N 1
ATOM 811 C CA . LYS A 1 103 ? -0.681 -12.200 0.857 1.00 62.22 103 LYS A CA 1
ATOM 812 C C . LYS A 1 103 ? 0.117 -11.865 2.113 1.00 62.22 103 LYS A C 1
ATOM 814 O O . LYS A 1 103 ? -0.302 -12.246 3.195 1.00 62.22 103 LYS A O 1
ATOM 819 N N . GLU A 1 104 ? 1.256 -11.203 1.956 1.00 59.22 104 GLU A N 1
ATOM 820 C CA . GLU A 1 104 ? 2.138 -10.859 3.071 1.00 59.22 104 GLU A CA 1
ATOM 821 C C . GLU A 1 104 ? 1.703 -9.576 3.788 1.00 59.22 104 GLU A C 1
ATOM 823 O O . GLU A 1 104 ? 1.876 -9.469 4.997 1.00 59.22 104 GLU A O 1
ATOM 828 N N . THR A 1 105 ? 1.117 -8.615 3.068 1.00 54.25 105 THR A N 1
ATOM 829 C CA . THR A 1 105 ? 0.895 -7.254 3.590 1.00 54.25 105 THR A CA 1
ATOM 830 C C . THR A 1 105 ? -0.563 -6.875 3.827 1.00 54.25 105 THR A C 1
ATOM 832 O O . THR A 1 105 ? -0.819 -5.953 4.596 1.00 54.25 105 THR A O 1
ATOM 835 N N . TYR A 1 106 ? -1.537 -7.555 3.208 1.00 62.75 106 TYR A N 1
ATOM 836 C CA . TYR A 1 106 ? -2.955 -7.234 3.385 1.00 62.75 106 TYR A CA 1
ATOM 837 C C . TYR A 1 106 ? -3.587 -8.206 4.372 1.00 62.75 106 TYR A C 1
ATOM 839 O O . TYR A 1 106 ? -3.716 -9.395 4.085 1.00 62.75 106 TYR A O 1
ATOM 847 N N . PHE A 1 107 ? -4.082 -7.677 5.488 1.00 62.59 107 PHE A N 1
ATOM 848 C CA . PHE A 1 107 ? -5.010 -8.426 6.322 1.00 62.59 107 PHE A CA 1
ATOM 849 C C . PHE A 1 107 ? -6.346 -8.593 5.583 1.00 62.59 107 PHE A C 1
ATOM 851 O O . PHE A 1 107 ? -6.871 -7.652 4.976 1.00 62.59 107 PHE A O 1
ATOM 858 N N . SER A 1 108 ? -6.896 -9.806 5.605 1.00 59.03 108 SER A N 1
ATOM 859 C CA . SER A 1 108 ? -8.177 -10.115 4.969 1.00 59.03 108 SER A CA 1
ATOM 860 C C . SER A 1 108 ? -9.258 -10.241 6.031 1.00 59.03 108 SER A C 1
ATOM 862 O O . SER A 1 108 ? -9.365 -11.260 6.711 1.00 59.03 108 SER A O 1
ATOM 864 N N . CYS A 1 109 ? -10.099 -9.216 6.155 1.00 63.12 109 CYS A N 1
ATOM 865 C CA . CYS A 1 109 ? -11.331 -9.359 6.916 1.00 63.12 109 CYS A CA 1
ATOM 866 C C . CYS A 1 109 ? -12.288 -10.222 6.109 1.00 63.12 109 CYS A C 1
ATOM 868 O O . CYS A 1 109 ? -12.825 -9.771 5.095 1.00 63.12 109 CYS A O 1
ATOM 870 N N . GLN A 1 110 ? -12.492 -11.469 6.538 1.00 55.69 110 GLN A N 1
ATOM 871 C CA . GLN A 1 110 ? -13.579 -12.281 6.007 1.00 55.69 110 GLN A CA 1
ATOM 872 C C . GLN A 1 110 ? -14.883 -11.519 6.255 1.00 55.69 110 GLN A C 1
ATOM 874 O O . GLN A 1 110 ? -15.275 -11.268 7.395 1.00 55.69 110 GLN A O 1
ATOM 879 N N . ALA A 1 111 ? -15.493 -11.049 5.170 1.00 46.28 111 ALA A N 1
ATOM 880 C CA . ALA A 1 111 ? -16.678 -10.219 5.217 1.00 46.28 111 ALA A CA 1
ATOM 881 C C . ALA A 1 111 ? -17.864 -11.053 5.709 1.00 46.28 111 ALA A C 1
ATOM 883 O O . ALA A 1 111 ? -18.577 -11.643 4.905 1.00 46.28 111 ALA A O 1
ATOM 884 N N . ASN A 1 112 ? -18.104 -11.085 7.019 1.00 34.69 112 ASN A N 1
ATOM 885 C CA . ASN A 1 112 ? -19.321 -11.707 7.539 1.00 34.69 112 ASN A CA 1
ATOM 886 C C . ASN A 1 112 ? -20.569 -10.831 7.364 1.00 34.69 112 ASN A C 1
ATOM 888 O O . ASN A 1 112 ? -21.664 -11.327 7.579 1.00 34.69 112 ASN A O 1
ATOM 892 N N . HIS A 1 113 ? -20.457 -9.588 6.879 1.00 33.94 113 HIS A N 1
ATOM 893 C CA . HIS A 1 113 ? -21.611 -8.816 6.405 1.00 33.94 113 HIS A CA 1
ATOM 894 C C . HIS A 1 113 ? -21.223 -7.892 5.244 1.00 33.94 113 HIS A C 1
ATOM 896 O O . HIS A 1 113 ? -20.705 -6.792 5.429 1.00 33.94 113 HIS A O 1
ATOM 902 N N . VAL A 1 114 ? -21.481 -8.357 4.021 1.00 32.88 114 VAL A N 1
ATOM 903 C CA . VAL A 1 114 ? -21.397 -7.560 2.793 1.00 32.88 114 VAL A CA 1
ATOM 904 C C . VAL A 1 114 ? -22.632 -6.659 2.721 1.00 32.88 114 VAL A C 1
ATOM 906 O O . VAL A 1 114 ? -23.726 -7.127 2.416 1.00 32.88 114 VAL A O 1
ATOM 909 N N . VAL A 1 115 ? -22.476 -5.355 2.968 1.00 36.91 115 VAL A N 1
ATOM 910 C CA . VAL A 1 115 ? -23.417 -4.367 2.421 1.00 36.91 115 VAL A CA 1
ATOM 911 C C . VAL A 1 115 ? -22.972 -4.114 0.983 1.00 36.91 115 VAL A C 1
ATOM 913 O O . VAL A 1 115 ? -21.912 -3.543 0.735 1.00 36.91 115 VAL A O 1
ATOM 916 N N . ASN A 1 116 ? -23.754 -4.659 0.053 1.00 37.22 116 ASN A N 1
ATOM 917 C CA . ASN A 1 116 ? -23.515 -4.702 -1.387 1.00 37.22 116 ASN A CA 1
ATOM 918 C C . ASN A 1 116 ? -22.872 -3.436 -1.979 1.00 37.22 116 ASN A C 1
ATOM 920 O O . ASN A 1 116 ? -23.442 -2.348 -1.932 1.00 37.22 116 ASN A O 1
ATOM 924 N N . SER A 1 117 ? -21.779 -3.631 -2.718 1.00 35.41 117 SER A N 1
ATOM 925 C CA . SER A 1 117 ? -21.629 -2.996 -4.030 1.00 35.41 117 SER A CA 1
ATOM 926 C C . SER A 1 117 ? -21.046 -4.012 -5.014 1.00 35.41 117 SER A C 1
ATOM 928 O O . SER A 1 117 ? -20.122 -4.760 -4.705 1.00 35.41 117 SER A O 1
ATOM 930 N N . GLN A 1 118 ? -21.714 -4.099 -6.157 1.00 34.38 118 GLN A N 1
ATOM 931 C CA . GLN A 1 118 ? -21.655 -5.148 -7.166 1.00 34.38 118 GLN A CA 1
ATOM 932 C C . GLN A 1 118 ? -20.267 -5.391 -7.793 1.00 34.38 118 GLN A C 1
ATOM 934 O O . GLN A 1 118 ? -19.547 -4.461 -8.137 1.00 34.38 118 GLN A O 1
ATOM 939 N N . SER A 1 119 ? -19.979 -6.691 -7.931 1.00 36.25 119 SER A N 1
ATOM 940 C CA . SER A 1 119 ? -19.298 -7.450 -8.998 1.00 36.25 119 SER A CA 1
ATOM 941 C C . SER A 1 119 ? -18.101 -6.886 -9.783 1.00 36.25 119 SER A C 1
ATOM 943 O O . SER A 1 119 ? -18.226 -5.934 -10.543 1.00 36.25 119 SER A O 1
ATOM 945 N N . MET A 1 120 ? -17.024 -7.688 -9.731 1.00 34.38 120 MET A N 1
ATOM 946 C CA . MET A 1 120 ? -16.210 -8.180 -10.859 1.00 34.38 120 MET A CA 1
ATOM 947 C C . MET A 1 120 ? -15.686 -7.143 -11.855 1.00 34.38 120 MET A C 1
ATOM 949 O O . MET A 1 120 ? -16.240 -6.989 -12.930 1.00 34.38 120 MET A O 1
ATOM 953 N N . GLU A 1 121 ? -14.527 -6.570 -11.541 1.00 37.19 121 GLU A N 1
ATOM 954 C CA . GLU A 1 121 ? -13.496 -6.253 -12.536 1.00 37.19 121 GLU A CA 1
ATOM 955 C C . GLU A 1 121 ? -12.151 -6.160 -11.803 1.00 37.19 121 GLU A C 1
ATOM 957 O O . GLU A 1 121 ? -11.633 -5.100 -11.451 1.00 37.19 121 GLU A O 1
ATOM 962 N N . GLU A 1 122 ? -11.595 -7.336 -11.504 1.00 40.97 122 GLU A N 1
ATOM 963 C CA . GLU A 1 122 ? -10.185 -7.506 -11.159 1.00 40.97 122 GLU A CA 1
ATOM 964 C C . GLU A 1 122 ? -9.336 -7.278 -12.417 1.00 40.97 122 GLU A C 1
ATOM 966 O O . GLU A 1 122 ? -8.764 -8.199 -12.994 1.00 40.97 122 GLU A O 1
ATOM 971 N N . LEU A 1 123 ? -9.265 -6.029 -12.872 1.00 32.72 123 LEU A N 1
ATOM 972 C CA . LEU A 1 123 ? -8.281 -5.615 -13.861 1.00 32.72 123 LEU A CA 1
ATOM 973 C C . LEU A 1 123 ? -6.987 -5.259 -13.130 1.00 32.72 123 LEU A C 1
ATOM 975 O O . LEU A 1 123 ? -6.912 -4.336 -12.316 1.00 32.72 123 LEU A O 1
ATOM 979 N N . PHE A 1 124 ? -5.980 -6.085 -13.393 1.00 40.00 124 PHE A N 1
ATOM 980 C CA . PHE A 1 124 ? -4.615 -5.983 -12.908 1.00 40.00 124 PHE A CA 1
ATOM 981 C C . PH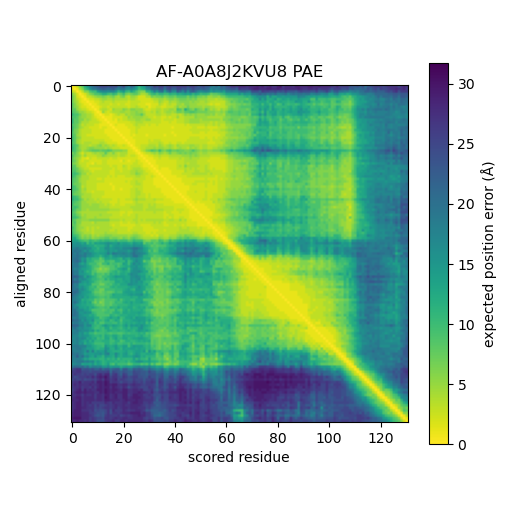E A 1 124 ? -4.046 -4.570 -13.072 1.00 40.00 124 PHE A C 1
ATOM 983 O O . PHE A 1 124 ? -3.684 -4.160 -14.168 1.00 40.00 124 PHE A O 1
ATOM 990 N N . ALA A 1 125 ? -3.881 -3.857 -11.961 1.00 31.66 125 ALA A N 1
ATOM 991 C CA . ALA A 1 125 ? -3.006 -2.697 -11.883 1.00 31.66 125 ALA A CA 1
ATOM 992 C C . ALA A 1 125 ? -2.266 -2.739 -10.544 1.00 31.66 125 ALA A C 1
ATOM 994 O O . ALA A 1 125 ? -2.887 -2.828 -9.480 1.00 31.66 125 ALA A O 1
ATOM 995 N N . ILE A 1 126 ? -0.933 -2.742 -10.610 1.00 36.56 126 ILE A N 1
ATOM 996 C CA . ILE A 1 126 ? -0.081 -2.550 -9.436 1.00 36.56 126 ILE A CA 1
ATOM 997 C C . ILE A 1 126 ? -0.325 -1.154 -8.898 1.00 36.56 126 ILE A C 1
ATOM 999 O O . ILE A 1 126 ? -0.287 -0.187 -9.656 1.00 36.56 126 ILE A O 1
ATOM 1003 N N . ARG A 1 127 ? -0.588 -1.113 -7.594 1.00 40.16 127 ARG A N 1
ATOM 1004 C CA . ARG A 1 127 ? -0.768 0.069 -6.765 1.00 40.16 127 ARG A CA 1
ATOM 1005 C C . ARG A 1 127 ? 0.384 0.100 -5.758 1.00 40.16 127 ARG A C 1
ATOM 1007 O O . ARG A 1 127 ? 0.684 -0.916 -5.139 1.00 40.16 127 ARG A O 1
ATOM 1014 N N . CYS A 1 128 ? 1.008 1.254 -5.628 1.00 32.91 128 CYS A N 1
ATOM 1015 C CA . CYS A 1 128 ? 2.115 1.625 -4.758 1.00 32.91 128 CYS A CA 1
ATOM 1016 C C . CYS A 1 128 ? 1.830 3.099 -4.497 1.00 32.91 128 CYS A C 1
ATOM 1018 O O . CYS A 1 128 ? 1.664 3.844 -5.465 1.00 32.91 128 CYS A O 1
ATOM 1020 N N . GLY A 1 129 ? 1.670 3.453 -3.223 1.00 29.28 129 GLY A N 1
ATOM 1021 C CA . GLY A 1 129 ? 1.063 4.708 -2.804 1.00 29.28 129 GLY A CA 1
ATOM 1022 C C . GLY A 1 129 ? 1.834 5.963 -3.211 1.00 29.28 129 GLY A C 1
ATOM 1023 O O . GLY A 1 129 ? 3.052 5.933 -3.409 1.00 29.28 129 GLY A O 1
ATOM 1024 N N . ASP A 1 130 ? 1.079 7.054 -3.345 1.00 34.59 130 ASP A N 1
ATOM 1025 C CA . ASP A 1 130 ? 1.558 8.317 -3.900 1.00 34.59 130 ASP A CA 1
ATOM 1026 C C . ASP A 1 130 ? 2.314 9.158 -2.872 1.00 34.59 130 ASP A C 1
ATOM 1028 O O . ASP A 1 130 ? 1.864 9.332 -1.740 1.00 34.59 130 ASP A O 1
ATOM 1032 N N . SER A 1 131 ? 3.426 9.727 -3.341 1.00 29.83 131 SER A N 1
ATOM 1033 C CA . SER A 1 131 ? 4.050 10.949 -2.816 1.00 29.83 131 SER A CA 1
ATOM 1034 C C . SER A 1 131 ? 3.425 12.167 -3.484 1.00 29.83 131 SER A C 1
ATOM 1036 O O . SER A 1 131 ? 3.193 12.078 -4.711 1.00 29.83 131 SER A O 1
#

Foldseek 3Di:
DPDDAAEAEDQDLVSLLVVVVVLQPDNYDYHYDPQSNLQSCVVNPDDLVRCLVRDDDDDPDPDADADDDDDPPPDPVVVVVVVVVVVCVVVVVLVVVVVVSCVVRHRDDPCPDDPDDDDDDPDDGDHDTHD

Solvent-accessible surface area (backbone atoms only — not comparable to full-atom values): 8385 Å² total; per-residue (Å²): 134,97,68,86,66,46,78,45,79,41,61,49,48,80,62,27,28,63,48,49,64,44,46,80,73,47,75,50,45,80,49,62,43,69,66,30,50,33,45,14,42,52,76,62,69,50,51,56,69,57,45,52,74,74,54,83,88,80,83,88,66,91,68,83,63,78,59,78,85,89,69,64,88,89,44,77,58,54,62,57,50,51,55,51,51,51,54,32,54,78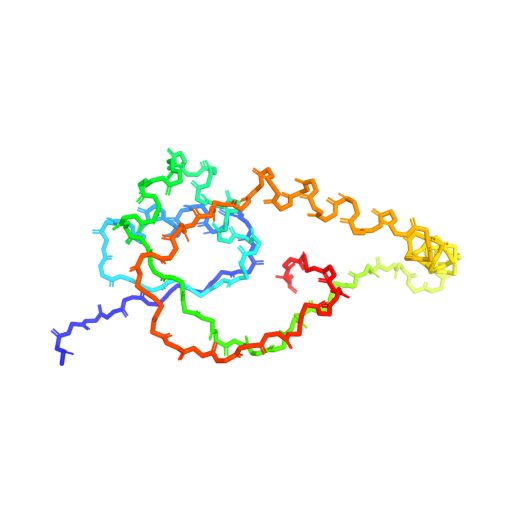,71,44,48,53,57,54,53,49,52,51,50,44,68,75,44,48,68,78,66,79,73,88,72,78,80,85,78,87,77,88,80,91,71,91,68,70,69,62,67,59,125

Sequence (131 aa):
YHGKIQLTIVSNLNDSIPAVKNLSKMKSVMVSFPEFFHAAIQHAGFTDAEACGQFTVIRVSKTPQLCSMAVKKHSPLKEVINVKILFMWEHGINYRVLKAYKKETYFSCQANHVVNSQSMEELFAIRCGDS

Secondary structure (DSSP, 8-state):
--S-PEEEE--SHHHHHHHHHHHTTSSEEEE--HHHHHHHHHHTT--HHHHHHH-------SSPPPP-----TT-THHHHHHHHHHHHHHTTHHHHHHHHHHHHH------SS------------------